Protein AF-A0A931Q1R9-F1 (afdb_monomer_lite)

Radius of gyration: 11.05 Å; chains: 1; bounding box: 27×24×24 Å

Sequence (47 aa):
KGRPDPLRPGKELSCASCHNPHASNSRSLFANDEISPNSLCQMCHKK

Structure (mmCIF, N/CA/C/O backbone):
data_AF-A0A931Q1R9-F1
#
_entry.id   AF-A0A931Q1R9-F1
#
loop_
_atom_site.group_PDB
_atom_site.id
_atom_site.type_symbol
_atom_site.label_atom_id
_atom_site.label_alt_id
_atom_site.label_comp_id
_atom_site.label_asym_id
_atom_site.label_entity_id
_atom_site.label_seq_id
_atom_site.pdbx_PDB_ins_code
_atom_site.Cartn_x
_atom_site.Cartn_y
_atom_site.Cartn_z
_atom_site.occupancy
_atom_site.B_iso_or_equiv
_atom_site.auth_seq_id
_atom_site.auth_comp_id
_atom_site.auth_asym_id
_atom_site.auth_atom_id
_atom_site.pdbx_PDB_model_num
ATOM 1 N N . LYS A 1 1 ? -13.926 -14.340 10.341 1.00 72.88 1 LYS A N 1
ATOM 2 C CA . LYS A 1 1 ? -14.072 -12.925 9.931 1.00 72.88 1 LYS A CA 1
ATOM 3 C C . LYS A 1 1 ? -12.686 -12.302 9.980 1.00 72.88 1 LYS A C 1
ATOM 5 O O . LYS A 1 1 ? -12.032 -12.435 11.010 1.00 72.88 1 LYS A O 1
ATOM 10 N N . GLY A 1 2 ? -12.188 -11.817 8.849 1.00 81.38 2 GLY A N 1
ATOM 11 C CA . GLY A 1 2 ? -10.848 -11.263 8.685 1.00 81.38 2 GLY A CA 1
ATOM 12 C C . GLY A 1 2 ? -10.687 -9.900 9.356 1.00 81.38 2 GLY A C 1
ATOM 13 O O . GLY A 1 2 ? -11.640 -9.320 9.881 1.00 81.38 2 GLY A O 1
ATOM 14 N N . ARG A 1 3 ? -9.450 -9.396 9.363 1.00 89.06 3 ARG A N 1
ATOM 15 C CA . ARG A 1 3 ? -9.165 -8.041 9.854 1.00 89.06 3 ARG A CA 1
ATOM 16 C C . ARG A 1 3 ? -9.742 -7.021 8.866 1.00 89.06 3 ARG A C 1
ATOM 18 O O . ARG A 1 3 ? -9.620 -7.261 7.672 1.00 89.06 3 ARG A O 1
ATOM 25 N N . PRO A 1 4 ? -10.356 -5.915 9.308 1.00 92.31 4 PRO A N 1
ATOM 26 C CA . PRO A 1 4 ? -10.849 -4.880 8.400 1.00 92.31 4 PRO A CA 1
ATOM 27 C C . PRO A 1 4 ? -9.688 -4.141 7.716 1.00 92.31 4 PRO A C 1
ATOM 29 O O . PRO A 1 4 ? -8.647 -3.920 8.334 1.00 92.31 4 PRO A O 1
ATOM 32 N N . ASP A 1 5 ? -9.868 -3.765 6.449 1.00 91.88 5 ASP A N 1
ATOM 33 C CA . ASP A 1 5 ? -8.915 -2.936 5.705 1.00 91.88 5 ASP A CA 1
ATOM 34 C C . ASP A 1 5 ? -9.101 -1.453 6.100 1.00 91.88 5 ASP A C 1
ATOM 36 O O . ASP A 1 5 ? -10.183 -0.902 5.873 1.00 91.88 5 ASP A O 1
ATOM 40 N N . PRO A 1 6 ? -8.085 -0.784 6.682 1.00 87.88 6 PRO A N 1
ATOM 41 C CA . PRO A 1 6 ? -8.216 0.600 7.142 1.00 87.88 6 PRO A CA 1
ATOM 42 C C . PRO A 1 6 ? -8.422 1.612 6.007 1.00 87.88 6 PRO A C 1
ATOM 44 O O . PRO A 1 6 ? -8.991 2.676 6.239 1.00 87.88 6 PRO A O 1
ATOM 47 N N . LEU A 1 7 ? -7.962 1.306 4.789 1.00 86.25 7 LEU A N 1
ATOM 48 C CA . LEU A 1 7 ? -8.075 2.194 3.626 1.00 86.25 7 LEU A CA 1
ATOM 49 C C . LEU A 1 7 ? -9.355 1.949 2.829 1.00 86.25 7 LEU A C 1
ATOM 51 O O . LEU A 1 7 ? -9.754 2.795 2.029 1.00 86.25 7 LEU A O 1
ATOM 55 N N . ARG A 1 8 ? -9.983 0.781 3.004 1.00 88.25 8 ARG A N 1
ATOM 56 C CA . ARG A 1 8 ? -11.142 0.341 2.219 1.00 88.25 8 ARG A CA 1
ATOM 57 C C . ARG A 1 8 ? -12.285 -0.066 3.158 1.00 88.25 8 ARG A C 1
ATOM 59 O O . ARG A 1 8 ? -12.437 -1.252 3.459 1.00 88.25 8 ARG A O 1
ATOM 66 N N . PRO A 1 9 ? -13.120 0.891 3.605 1.00 89.31 9 PRO A N 1
ATOM 67 C CA . PRO A 1 9 ? -14.240 0.611 4.499 1.00 89.31 9 PRO A CA 1
ATOM 68 C C . PRO A 1 9 ? -15.156 -0.494 3.960 1.00 89.31 9 PRO A C 1
ATOM 70 O O . PRO A 1 9 ? -15.528 -0.501 2.788 1.00 89.31 9 PRO A O 1
ATOM 73 N N . GLY A 1 10 ? -15.514 -1.450 4.820 1.00 90.75 10 GLY A N 1
ATOM 74 C CA . GLY A 1 10 ? -16.356 -2.594 4.450 1.00 90.75 10 GLY A CA 1
ATOM 75 C C . GLY A 1 10 ? -15.629 -3.726 3.711 1.00 90.75 10 GLY A C 1
ATOM 76 O O . GLY A 1 10 ? -16.261 -4.729 3.381 1.00 90.75 10 GLY A O 1
ATOM 77 N N . LYS A 1 11 ? -14.316 -3.606 3.474 1.00 91.81 11 LYS A N 1
ATOM 78 C CA . LYS A 1 11 ? -13.464 -4.688 2.964 1.00 91.81 11 LYS A CA 1
ATOM 79 C C . LYS A 1 11 ? -12.590 -5.258 4.079 1.00 91.81 11 LYS A C 1
ATOM 81 O O . LYS A 1 11 ? -12.281 -4.594 5.067 1.00 91.81 11 LYS A O 1
ATOM 86 N N . GLU A 1 12 ? -12.192 -6.511 3.906 1.00 93.94 12 GLU A N 1
ATOM 87 C CA . GLU A 1 12 ? -11.215 -7.167 4.769 1.00 93.94 12 GLU A CA 1
ATOM 88 C C . GLU A 1 12 ? -9.805 -6.965 4.203 1.00 93.94 12 GLU A C 1
ATOM 90 O O . GLU A 1 12 ? -9.598 -6.947 2.987 1.00 93.94 12 GLU A O 1
ATOM 95 N N . LEU A 1 13 ? -8.839 -6.814 5.103 1.00 92.12 13 LEU A N 1
ATOM 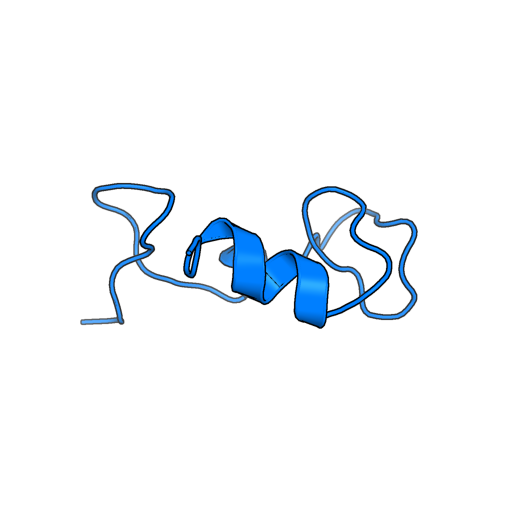96 C CA . LEU A 1 13 ? -7.426 -6.738 4.796 1.00 92.12 13 LEU A CA 1
ATOM 97 C C . LEU A 1 13 ? -6.995 -8.051 4.143 1.00 92.12 13 LEU A C 1
ATOM 99 O O . LEU A 1 13 ? -7.213 -9.139 4.681 1.00 92.12 13 LEU A O 1
ATOM 103 N N . SER A 1 14 ? -6.370 -7.934 2.980 1.00 92.19 14 SER A N 1
ATOM 104 C CA . SER A 1 14 ? -5.991 -9.064 2.137 1.00 92.19 14 SER A CA 1
ATOM 105 C C . SER A 1 14 ? -4.577 -8.883 1.593 1.00 92.19 14 SER A C 1
ATOM 107 O O . SER A 1 14 ? -3.983 -7.814 1.719 1.00 92.19 14 SER A O 1
ATOM 109 N N . CYS A 1 15 ? -4.036 -9.907 0.931 1.00 92.44 15 CYS A N 1
ATOM 110 C CA . CYS A 1 15 ? -2.733 -9.817 0.265 1.00 92.44 15 CYS A CA 1
ATOM 111 C C . CYS A 1 15 ? -2.688 -8.627 -0.713 1.00 92.44 15 CYS A C 1
ATOM 113 O O . CYS A 1 15 ? -1.703 -7.897 -0.767 1.00 92.44 15 CYS A O 1
ATOM 115 N N . ALA A 1 16 ? -3.799 -8.381 -1.418 1.00 90.69 16 ALA A N 1
ATOM 116 C CA . ALA A 1 16 ? -3.959 -7.289 -2.378 1.00 90.69 16 ALA A CA 1
ATOM 117 C C . ALA A 1 16 ? -4.211 -5.908 -1.733 1.00 90.69 16 ALA A C 1
ATOM 119 O O . ALA A 1 16 ? -4.406 -4.908 -2.431 1.00 90.69 16 ALA A O 1
ATOM 120 N N . SER A 1 17 ? -4.254 -5.832 -0.402 1.00 90.62 17 SER A N 1
ATOM 121 C CA . SER A 1 17 ? -4.230 -4.552 0.312 1.00 90.62 17 SER A CA 1
ATOM 122 C C . SER A 1 17 ? -2.820 -3.951 0.320 1.00 90.62 17 SER A C 1
ATOM 124 O O . SER A 1 17 ? -2.696 -2.732 0.325 1.00 90.62 17 SER A O 1
ATOM 126 N N . CYS A 1 18 ? -1.776 -4.789 0.238 1.00 91.12 18 CYS A N 1
ATOM 127 C CA . CYS A 1 18 ? -0.373 -4.357 0.230 1.00 91.12 18 CYS A CA 1
ATOM 128 C C . CYS A 1 18 ? 0.406 -4.768 -1.028 1.00 91.12 18 CYS A C 1
ATOM 130 O O . CYS A 1 18 ? 1.450 -4.178 -1.289 1.00 91.12 18 CYS A O 1
ATOM 132 N N . HIS A 1 19 ? -0.066 -5.751 -1.803 1.00 92.94 19 HIS A N 1
ATOM 133 C CA . HIS A 1 19 ? 0.598 -6.237 -3.017 1.00 92.94 19 HIS A CA 1
ATOM 134 C C . HIS A 1 19 ? -0.227 -5.999 -4.291 1.00 92.94 19 HIS A C 1
ATOM 136 O O . HIS A 1 19 ? -1.456 -6.045 -4.259 1.00 92.94 19 HIS A O 1
ATOM 142 N N . ASN A 1 20 ? 0.445 -5.805 -5.427 1.00 92.31 20 ASN A N 1
ATOM 143 C CA . ASN A 1 20 ? -0.150 -5.774 -6.760 1.00 92.31 20 ASN A CA 1
ATOM 144 C C . ASN A 1 20 ? 0.193 -7.068 -7.529 1.00 92.31 20 ASN A C 1
ATOM 146 O O . ASN A 1 20 ? 1.344 -7.252 -7.922 1.00 92.31 20 ASN A O 1
ATOM 150 N N . PRO A 1 21 ? -0.778 -7.967 -7.772 1.00 91.50 21 PRO A N 1
ATOM 151 C CA . PRO A 1 21 ? -0.524 -9.250 -8.429 1.00 91.50 21 PRO A CA 1
ATOM 152 C C . PRO A 1 21 ? -0.259 -9.146 -9.939 1.00 91.50 21 PRO A C 1
ATOM 154 O O . PRO A 1 21 ? 0.171 -10.131 -10.530 1.00 91.50 21 PRO A O 1
ATOM 157 N N . HIS A 1 22 ? -0.530 -7.999 -10.573 1.00 93.00 22 HIS A N 1
ATOM 158 C CA . HIS A 1 22 ? -0.341 -7.832 -12.016 1.00 93.00 22 HIS A CA 1
ATOM 159 C C . HIS A 1 22 ? 1.030 -7.254 -12.358 1.00 93.00 22 HIS A C 1
ATOM 161 O O . HIS A 1 22 ? 1.752 -7.821 -13.173 1.00 93.00 22 HIS A O 1
ATOM 167 N N . ALA A 1 23 ? 1.386 -6.123 -11.753 1.00 89.44 23 ALA A N 1
ATOM 168 C CA . ALA A 1 23 ? 2.673 -5.474 -11.967 1.00 89.44 23 ALA A CA 1
ATOM 169 C C . ALA A 1 23 ? 2.961 -4.477 -10.845 1.00 89.44 23 ALA A C 1
ATOM 171 O O . ALA A 1 23 ? 2.051 -3.817 -10.345 1.00 89.44 23 ALA A O 1
ATOM 172 N N . SER A 1 24 ? 4.227 -4.350 -10.464 1.00 90.56 24 SER A N 1
ATOM 173 C CA . SER A 1 24 ? 4.694 -3.285 -9.578 1.00 90.56 24 SER A CA 1
ATOM 174 C C . SER A 1 24 ? 6.178 -3.035 -9.806 1.00 90.56 24 SER A C 1
ATOM 176 O O . SER A 1 24 ? 6.924 -3.959 -10.137 1.00 90.56 24 SER A O 1
ATOM 178 N N . ASN A 1 25 ? 6.612 -1.806 -9.546 1.00 88.62 25 ASN A N 1
ATOM 179 C CA . ASN A 1 25 ? 8.012 -1.410 -9.670 1.00 88.62 25 ASN A CA 1
ATOM 180 C C . ASN A 1 25 ? 8.920 -1.967 -8.560 1.00 88.62 25 ASN A C 1
ATOM 182 O O . ASN A 1 25 ? 10.143 -1.954 -8.701 1.00 88.62 25 ASN A O 1
ATOM 186 N N . SER A 1 26 ? 8.361 -2.471 -7.458 1.00 90.44 26 SER A N 1
ATOM 187 C CA . SER A 1 26 ? 9.142 -3.140 -6.417 1.00 90.44 26 SER A CA 1
ATOM 188 C C . SER A 1 26 ? 9.257 -4.644 -6.641 1.00 90.44 26 SER A C 1
ATOM 190 O O . SER A 1 26 ? 8.317 -5.313 -7.073 1.00 90.44 26 SER A O 1
ATOM 192 N N . ARG A 1 27 ? 10.410 -5.201 -6.246 1.00 89.94 27 ARG A N 1
ATOM 193 C CA . ARG A 1 27 ? 10.707 -6.643 -6.323 1.00 89.94 27 ARG A CA 1
ATOM 194 C C . ARG A 1 27 ? 9.689 -7.510 -5.578 1.00 89.94 27 ARG A C 1
ATOM 196 O O . ARG A 1 27 ? 9.457 -8.650 -5.963 1.00 89.94 27 ARG A O 1
ATOM 203 N N . SER A 1 28 ? 9.098 -6.967 -4.519 1.00 90.94 28 SER A N 1
ATOM 204 C CA . SER A 1 28 ? 8.096 -7.647 -3.696 1.00 90.94 28 SER A CA 1
ATOM 205 C C . SER A 1 28 ? 6.663 -7.405 -4.172 1.00 90.94 28 SER A C 1
ATOM 207 O O . SER A 1 28 ? 5.731 -7.778 -3.466 1.00 90.94 28 SER A O 1
ATOM 209 N N . LEU A 1 29 ? 6.471 -6.791 -5.344 1.00 93.31 29 LEU A N 1
ATOM 210 C CA . LEU A 1 29 ? 5.160 -6.500 -5.918 1.00 93.31 29 LEU A CA 1
ATOM 211 C C . LEU A 1 29 ? 4.272 -5.666 -4.988 1.00 93.31 29 LEU A C 1
ATOM 213 O O . LEU A 1 29 ? 3.113 -6.003 -4.781 1.00 93.31 29 LEU A O 1
ATOM 217 N N . PHE A 1 30 ? 4.806 -4.629 -4.357 1.00 93.50 30 PHE A N 1
ATOM 218 C CA . PHE A 1 30 ? 4.018 -3.763 -3.486 1.00 93.50 30 PHE A CA 1
ATOM 219 C C . PHE A 1 30 ? 2.976 -2.955 -4.267 1.00 93.50 30 PHE A C 1
ATOM 221 O O . PHE A 1 30 ? 3.182 -2.538 -5.403 1.00 93.50 30 PHE A O 1
ATOM 228 N N . ALA A 1 31 ? 1.817 -2.752 -3.651 1.00 89.31 31 ALA A N 1
ATOM 229 C CA . ALA A 1 31 ? 0.750 -1.936 -4.204 1.00 89.31 31 ALA A CA 1
ATOM 230 C C . ALA A 1 31 ? 1.143 -0.450 -4.223 1.00 89.31 31 ALA A C 1
ATOM 232 O O . ALA A 1 31 ? 1.965 -0.004 -3.426 1.00 89.31 31 ALA A O 1
ATOM 233 N N . ASN A 1 32 ? 0.494 0.321 -5.100 1.00 83.69 32 ASN A N 1
ATOM 234 C CA . ASN A 1 32 ? 0.684 1.773 -5.237 1.00 83.69 32 ASN A CA 1
ATOM 235 C C . ASN A 1 32 ? 2.113 2.187 -5.642 1.00 83.69 32 ASN A C 1
ATOM 237 O O . ASN A 1 32 ? 2.565 3.261 -5.261 1.00 83.69 32 ASN A O 1
ATOM 241 N N . ASP A 1 33 ? 2.815 1.323 -6.385 1.00 81.75 33 ASP A N 1
ATOM 242 C CA . ASP A 1 33 ? 4.185 1.540 -6.882 1.00 81.75 33 ASP A CA 1
ATOM 243 C C . ASP A 1 33 ? 5.222 1.863 -5.797 1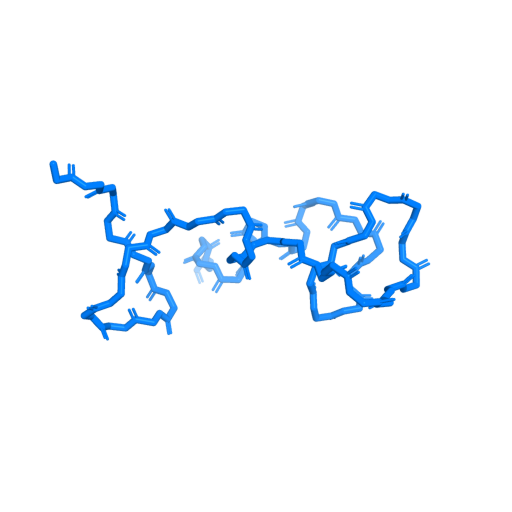.00 81.75 33 ASP A C 1
ATOM 245 O O . ASP A 1 33 ? 6.285 2.432 -6.055 1.00 81.75 33 ASP A O 1
ATOM 249 N N . GLU A 1 34 ? 4.939 1.436 -4.568 1.00 85.88 34 GLU A N 1
ATOM 250 C CA . GLU A 1 34 ? 5.826 1.648 -3.438 1.00 85.88 34 GLU A CA 1
ATOM 251 C C . GLU A 1 34 ? 7.078 0.789 -3.553 1.00 85.88 34 GLU A C 1
ATOM 253 O O . GLU A 1 34 ? 7.024 -0.416 -3.796 1.00 85.88 34 GLU A O 1
ATOM 258 N N . ILE A 1 35 ? 8.233 1.414 -3.339 1.00 82.88 35 ILE A N 1
ATOM 259 C CA . ILE A 1 35 ? 9.540 0.756 -3.473 1.00 82.88 35 ILE A CA 1
ATOM 260 C C . ILE A 1 35 ? 10.009 0.190 -2.121 1.00 82.88 35 ILE A C 1
ATOM 262 O O . ILE A 1 35 ? 10.837 -0.719 -2.069 1.00 82.88 35 ILE A O 1
ATOM 266 N N . SER A 1 36 ? 9.446 0.689 -1.015 1.00 88.44 36 SER A N 1
ATOM 267 C CA . SER A 1 36 ? 9.815 0.330 0.355 1.00 88.44 36 SER A CA 1
ATOM 268 C C . SER A 1 36 ? 8.598 -0.098 1.182 1.00 88.44 36 SER A C 1
ATOM 270 O O . SER A 1 36 ? 7.555 0.553 1.116 1.00 88.44 36 SER A O 1
ATOM 272 N N . PRO A 1 37 ? 8.727 -1.129 2.038 1.00 87.31 37 PRO A N 1
ATOM 273 C CA . PRO A 1 37 ? 7.648 -1.552 2.928 1.00 87.31 37 PRO A CA 1
ATOM 274 C C . PRO A 1 37 ? 7.279 -0.492 3.975 1.00 87.31 37 PRO A C 1
ATOM 276 O O . PRO A 1 37 ? 6.145 -0.465 4.440 1.00 87.31 37 PRO A O 1
ATOM 279 N N . ASN A 1 38 ? 8.204 0.400 4.347 1.00 90.56 38 ASN A N 1
ATOM 280 C CA . ASN A 1 38 ? 7.912 1.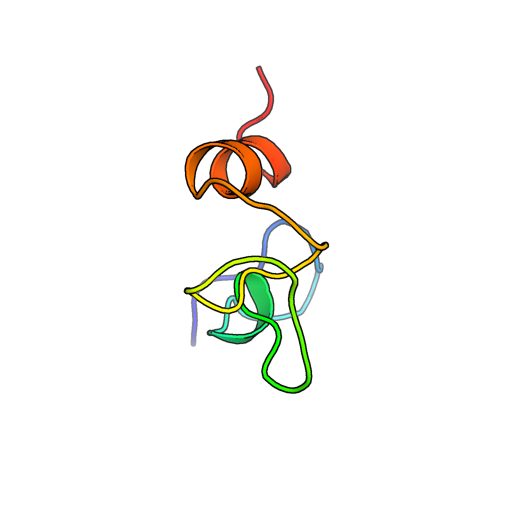445 5.332 1.00 90.56 38 ASN A CA 1
ATOM 281 C C . ASN A 1 38 ? 6.859 2.436 4.820 1.00 90.56 38 ASN A C 1
ATOM 283 O O . ASN A 1 38 ? 6.015 2.897 5.585 1.00 90.56 38 ASN A O 1
ATOM 287 N N . SER A 1 39 ? 6.897 2.737 3.525 1.00 88.75 39 SER A N 1
ATOM 288 C CA . SER A 1 39 ? 5.967 3.672 2.905 1.00 88.75 39 SER A CA 1
ATOM 289 C C . SER A 1 39 ? 4.534 3.094 2.874 1.00 88.75 39 SER A C 1
ATOM 291 O O . SER A 1 39 ? 3.583 3.792 3.229 1.00 88.75 39 SER A O 1
ATOM 293 N N . LEU A 1 40 ? 4.387 1.769 2.695 1.00 89.19 40 LEU A N 1
ATOM 294 C CA . LEU A 1 40 ? 3.107 1.061 2.878 1.00 89.19 40 LEU A CA 1
ATOM 295 C C . LEU A 1 40 ? 2.540 1.212 4.299 1.00 89.19 40 LEU A C 1
ATOM 297 O O . LEU A 1 40 ? 1.347 1.460 4.473 1.00 89.19 40 LEU A O 1
ATOM 301 N N . CYS A 1 41 ? 3.377 1.082 5.335 1.00 88.44 41 CYS A N 1
ATOM 302 C CA . CYS A 1 41 ? 2.937 1.241 6.727 1.00 88.44 41 CYS A CA 1
ATOM 303 C C . CYS A 1 41 ? 2.352 2.641 6.978 1.00 88.44 41 CYS A C 1
ATOM 305 O O . CYS A 1 41 ? 1.344 2.787 7.675 1.00 88.44 41 CYS A O 1
ATOM 307 N N . GLN A 1 42 ? 2.963 3.664 6.375 1.00 90.19 42 GLN A N 1
ATOM 308 C CA . GLN A 1 42 ? 2.545 5.062 6.500 1.00 90.19 42 GLN A CA 1
ATOM 309 C C . GLN A 1 42 ? 1.228 5.372 5.783 1.00 90.19 42 GLN A C 1
ATOM 311 O O . GLN A 1 42 ? 0.612 6.398 6.069 1.00 90.19 42 GLN A 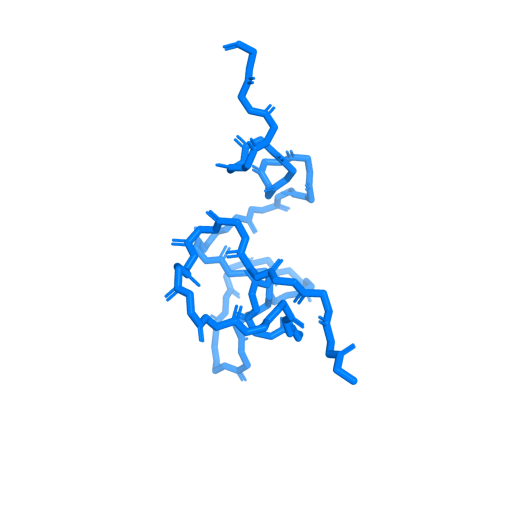O 1
ATOM 316 N N . MET A 1 43 ? 0.746 4.490 4.904 1.00 86.00 43 MET A N 1
ATOM 317 C CA . MET A 1 43 ? -0.559 4.670 4.269 1.00 86.00 43 MET A CA 1
ATOM 318 C C . MET A 1 43 ? -1.695 4.715 5.299 1.00 86.00 43 MET A C 1
ATOM 320 O O . MET A 1 43 ? -2.617 5.521 5.159 1.00 86.00 43 MET A O 1
ATOM 324 N N . CYS A 1 44 ? -1.600 3.886 6.345 1.00 88.50 44 CYS A N 1
ATOM 325 C CA . CYS A 1 44 ? -2.585 3.795 7.426 1.00 88.50 44 CYS A CA 1
ATOM 326 C C . CYS A 1 44 ? -2.089 4.447 8.722 1.00 88.50 44 CYS A C 1
ATOM 328 O O . CYS A 1 44 ? -2.855 5.121 9.406 1.00 88.50 44 CYS A O 1
ATOM 330 N N . HIS A 1 45 ? -0.810 4.265 9.065 1.00 89.81 45 HIS A N 1
ATOM 331 C CA . HIS A 1 45 ? -0.210 4.787 10.295 1.00 89.81 45 HIS A CA 1
ATOM 332 C C . HIS A 1 45 ? 0.426 6.160 10.063 1.00 89.81 45 HIS A C 1
ATOM 334 O O . HIS A 1 45 ? 1.638 6.339 10.201 1.00 89.81 45 HIS A O 1
ATOM 340 N N . LYS A 1 46 ? -0.407 7.131 9.684 1.00 82.56 46 LYS A N 1
ATOM 341 C CA . LYS A 1 46 ? 0.003 8.536 9.585 1.00 82.56 46 LYS A CA 1
ATOM 342 C C . LYS A 1 46 ? 0.216 9.093 10.997 1.00 82.56 46 LYS A C 1
ATOM 344 O O . LYS A 1 46 ? -0.541 8.746 11.903 1.00 82.56 46 LYS A O 1
ATOM 349 N N . LYS A 1 47 ? 1.267 9.896 11.183 1.00 66.75 47 LYS A N 1
ATOM 350 C CA . LYS A 1 47 ? 1.451 10.679 12.414 1.00 66.75 47 LYS A CA 1
ATOM 351 C C . LYS A 1 47 ? 0.436 11.809 12.479 1.00 66.75 47 LYS A C 1
ATOM 353 O O . LYS A 1 47 ? 0.140 12.368 11.399 1.00 66.75 47 LYS A O 1
#

Secondary structure (DSSP, 8-state):
-PPBPSSSTT-B--HHHHB-SS--SSTT-BGGG-SSHHHHHHHH---

pLDDT: mean 88.54, std 5.04, range [66.75, 93.94]

Foldseek 3Di:
DADCQQVDPPDHDDPVSFADPPDEPEPRRGPPNDNDVVVSVCVRPPD

=== Feature glossary ===
The record interleaves many kinds of information about one protein. Here is each kind framed as the question it answers.

Q: What known structures does this most resemble?
A: Structural nearest neighbors (via Foldseek easy-search vs the PDB). Reported per hit: target PDB id, E-value, and alignment TM-score. A TM-score above ~0.5 is the conventional threshold for 'same fold'.

Q: Where is each backbone atom in 3D?
A: The mmCIF table is the protein's shape written out atom by atom. For each backbone N, Cα, C, and carbonyl O, it records an (x, y, z) coordinate triple in Å plus the residue type, chain letter, and residue number.

Q: What are the backbone torsion angles?
A: The φ/ψ torsion pair specifies the backbone conformation at each residue. φ rotates about the N–Cα bond, ψ about the Cα–C bond. Steric clashes forbid most of the (φ, ψ) plane — the allowed regions (α-helix basin, β-sheet basin, left-handed helix) are the Ramachandran-allowed regions.

Q: Which residues are buried vs exposed?
A: Solvent-accessible surface area (SASA) is the area in Å² traced out by the centre of a 1.4 Å probe sphere (a water molecule) rolled over the protein's van der Waals surface (Shrake–Rupley / Lee–Richards construction). Buried residues have near-zero SASA; fully exposed residues can exceed 200 Å². The total SASA scales roughly with the number of surface residues.

Q: How confident is the AlphaFold model at each residue?
A: pLDDT is the predicted lDDT-Cα score: AlphaFold's confidence that the local environment of each residue (all inter-atomic distances within 15 Å) is correctly placed. It is a per-residue number between 0 and 100, with higher meaning more reliable.

Q: What does the local fold look like, residue by residue?
A: 3Di is Foldseek's structural alphabet. Each residue is assigned one of twenty discrete states based on how its Cα sits relative to its spatial (not sequential) neighbors. Aligning 3Di strings finds structural homologs roughly as well as full 3D superposition, but orders of magnitude faster.

Q: How big and how compact is the whole molecule?
A: Radius of gyration (Rg) is the root-mean-square distance of Cα atoms from their centroid — a single number for overall size and compactness. A globular domain of N residues has Rg ≈ 2.2·N^0.38 Å; an extended or disordered chain has a much larger Rg. The Cα contact count is the number of residue pairs whose Cα atoms are within 8 Å and are more than four positions apart in sequence — a standard proxy for tertiary packing density. The bounding box is the smallest axis-aligned box enclosing all Cα atoms.

Q: Which residues are in helices, strands, or loops?
A: DSSP 8-state secondary structure assigns each residue one of H (α-helix), G (3₁₀-helix), I (π-helix), E (extended β-strand), B (isolated β-bridge), T (hydrogen-bonded turn), S (bend), or '-' (coil). The assignment is computed from backbone hydrogen-bond geometry via the Kabsch–Sander algorithm.

Q: How mobile is each atom in the crystal?
A: Crystallographic B-factors measure how much each atom's electron density is smeared out, in Å². They rise in mobile loops and surface residues and fall in the buried interior. In AlphaFold models this column is repurposed to hold pLDDT instead.

Q: What if only a Cα trace is available?
A: P-SEA three-state annotation labels each residue as helix, strand, or coil based purely on the geometry of the Cα trace. It serves as a fallback when the full backbone (and thus DSSP) is unavailable.

Q: What family and function is it annotated with?
A: Database cross-references. InterPro integrates a dozen domain/family signature databases into unified entries with residue-range hits. GO terms attach function/process/location labels w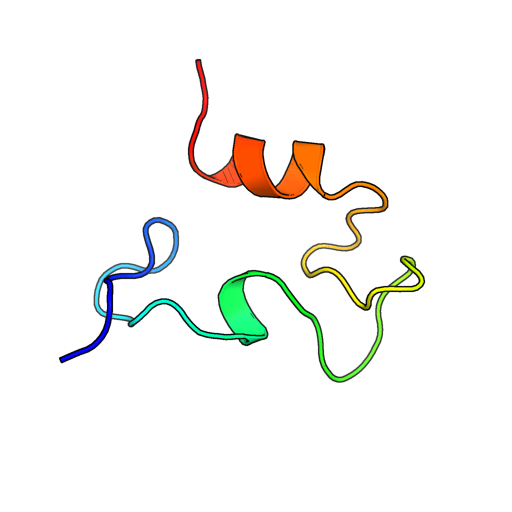ith evidence codes. CATH codes position the fold in a four-level structural taxonomy. Organism is the NCBI-taxonomy species name.

Q: Are the domains correctly placed relative to each other?
A: Predicted Aligned Error (PAE) is an AlphaFold confidence matrix: entry (i, j) is the expected error in the position of residue j, in ångströms, when the prediction is superimposed on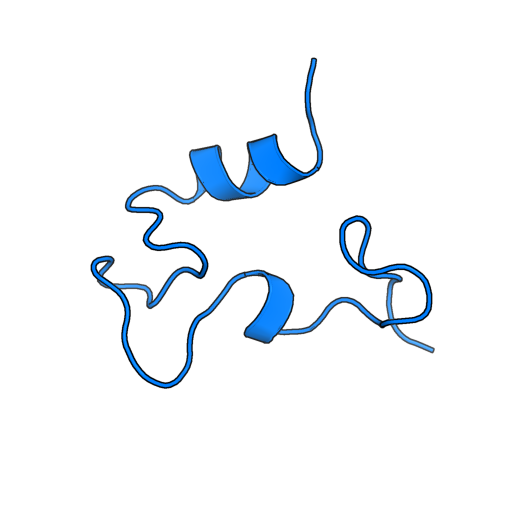 the true structure at residue i. Low PAE within a block of residues means that block is internally rigid and well-predicted; high PAE between two blocks means their relative placement is uncertain even if each block individually is confident.

Q: What do the diagnostic plots show?
A: Three diagnostic plots accompany the record. The Cα contact map visualizes the tertiary structure as a 2D adjacency matrix (8 Å cutoff, sequence-local contacts suppressed). The Ramachandran plot shows the distribution of backbone (φ, ψ) torsions, with points in the α and β basins reflecting secondary structure content. The PAE plot shows AlphaFold's inter-residue confidence as a color matrix.

Q: What is the amino-acid chain?
A: Primary structure: the covalent order of the twenty standard amino acids along the backbone. Two proteins with the same sequence will (almost always) fold to the same structure; two with 30% identity often share a fold but not the details.

Q: What do the rendered images show?
A: The six renders are orthographic views along the three Cartesian axes in both directions. Representation (cartoon, sticks, or surface) and color scheme (sequence-rainbow or by-chain) vary across proteins so the training set covers all the common visualization conventions.